Protein AF-K0IG88-F1 (afdb_monomer)

Foldseek 3Di:
DVVLVVQVVVCVVVVPQAEEAEEQDDDDPVSVVSQVPDAFRADPPPRDTFRRYYYYYPVCVVVVHDHDDDDPDDPVVVVVVVVVVVVVVVVVVVVVVVVVPPD

Organism: Nitrososphaera gargensis (strain Ga9.2) (NCBI:txid1237085)

Nearest PDB structures (foldseek):
  5ffm-assembly1_A  TM=4.591E-01  e=6.909E+00  Yellow fever virus 17D
  3g1w-assembly1_A  TM=3.496E-01  e=6.466E+00  Halalkalibacterium halodurans C-125
  5ltk-assembly1_A  TM=3.109E-01  e=6.909E+00  Thermochaetoides thermophila DSM 1495

Solvent-accessible surface area (backbone atoms only — not comparable to full-atom values): 6303 Å² total; per-residue (Å²): 116,64,67,61,55,52,49,52,52,49,31,61,73,69,66,45,73,55,43,79,47,78,35,85,60,84,80,51,73,66,55,54,50,56,41,69,72,49,73,57,32,70,42,83,91,77,71,47,75,35,64,24,50,45,80,45,36,52,65,45,46,74,74,65,54,73,81,79,68,80,80,88,60,55,74,67,55,51,53,52,53,52,53,52,54,50,52,52,52,51,50,54,55,56,57,58,62,66,70,71,77,80,121

Radius of gyration: 19.6 Å; Cα contacts (8 Å, |Δi|>4): 88; chains: 1; bounding box: 43×46×44 Å

Secondary structure (DSSP, 8-state):
-HHHHHHHHHHHHTT-S-EEEEESSPPPHHHHHHHHTSPPEEETTTTEEE-SEEEEEHHHHHTT--------S-HHHHHHHHHHHHHHHHHHHHHHHHSSS--

Mean predicted aligned error: 10.58 Å

Sequence (103 aa):
MKDIRELTAVVAKQRAAIGIFITLSEPTSEMIKEVKATDPYVMKTWNHKYPKIQILTIEQLLRGIRADIPPTSSAFEQALIAKRHQARRTSDLMICNHNTSNR

Structure (mmCIF, N/CA/C/O backbone):
data_AF-K0IG88-F1
#
_entry.id   AF-K0IG88-F1
#
loop_
_atom_site.group_PDB
_atom_site.id
_atom_site.type_symbol
_atom_site.label_atom_id
_atom_site.label_alt_id
_atom_site.label_comp_id
_atom_site.label_asym_id
_atom_site.label_entity_id
_atom_site.label_seq_id
_atom_site.pdbx_PDB_ins_code
_atom_site.Cartn_x
_atom_site.Cartn_y
_atom_site.Cartn_z
_atom_site.occupancy
_atom_site.B_iso_or_equiv
_atom_site.auth_seq_id
_atom_site.auth_comp_id
_atom_site.auth_asym_id
_atom_site.auth_atom_id
_atom_site.pdbx_PDB_model_num
ATOM 1 N N . MET A 1 1 ? -7.265 4.149 13.459 1.00 69.69 1 MET A N 1
ATOM 2 C CA . MET A 1 1 ? -5.998 4.690 12.908 1.0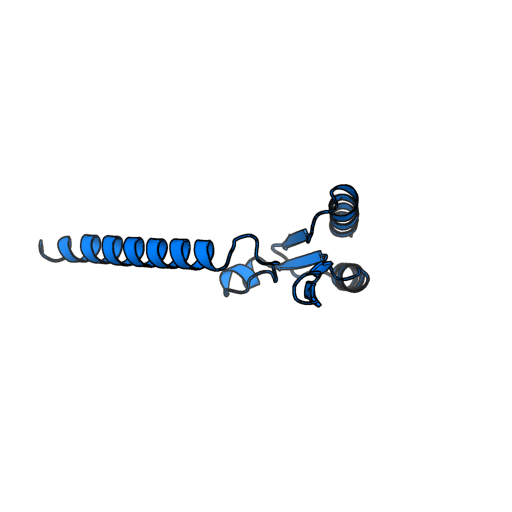0 69.69 1 MET A CA 1
ATOM 3 C C . MET A 1 1 ? -4.740 3.943 13.388 1.00 69.69 1 MET A C 1
ATOM 5 O O . MET A 1 1 ? -3.655 4.208 12.886 1.00 69.69 1 MET A O 1
ATOM 9 N N . LYS A 1 2 ? -4.867 2.975 14.311 1.00 85.25 2 LYS A N 1
ATOM 10 C CA . LYS A 1 2 ? -3.756 2.151 14.811 1.00 85.25 2 LYS A CA 1
ATOM 11 C C . LYS A 1 2 ? -3.092 1.315 13.704 1.00 85.25 2 LYS A C 1
ATOM 13 O O . LYS A 1 2 ? -1.874 1.325 13.593 1.00 85.25 2 LYS A O 1
ATOM 18 N N . ASP A 1 3 ? -3.891 0.716 12.824 1.00 91.88 3 ASP A N 1
ATOM 19 C CA . ASP A 1 3 ? -3.411 -0.284 11.857 1.00 91.88 3 ASP A CA 1
ATOM 20 C C . ASP A 1 3 ? -2.434 0.290 10.818 1.00 91.88 3 AS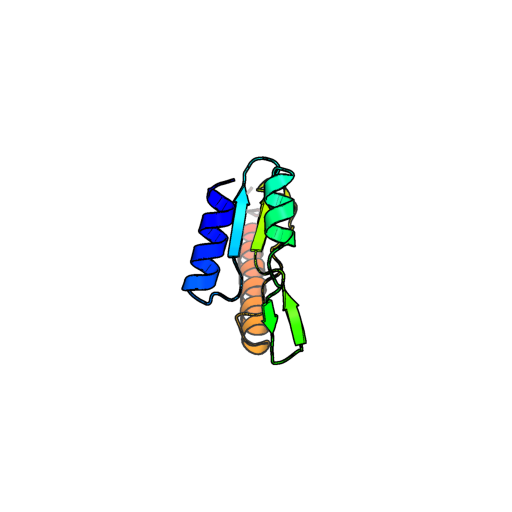P A C 1
ATOM 22 O O . ASP A 1 3 ? -1.418 -0.325 10.507 1.00 91.88 3 ASP A O 1
ATOM 26 N N . ILE A 1 4 ? -2.690 1.506 10.316 1.00 93.88 4 ILE A N 1
ATOM 27 C CA . ILE A 1 4 ? -1.792 2.166 9.352 1.00 93.88 4 ILE A CA 1
ATOM 28 C C . ILE A 1 4 ? -0.463 2.539 10.011 1.00 93.88 4 ILE A C 1
ATOM 30 O O . ILE A 1 4 ? 0.590 2.302 9.428 1.00 93.88 4 ILE A O 1
ATOM 34 N N . ARG A 1 5 ? -0.491 3.075 11.236 1.00 93.12 5 ARG A N 1
ATOM 35 C CA . ARG A 1 5 ? 0.734 3.420 11.974 1.00 93.12 5 ARG A CA 1
ATOM 36 C C . ARG A 1 5 ? 1.580 2.189 12.269 1.00 93.12 5 ARG A C 1
ATOM 38 O O . ARG A 1 5 ? 2.797 2.225 12.103 1.00 93.12 5 ARG A O 1
ATOM 45 N N . GLU A 1 6 ? 0.936 1.099 12.676 1.00 95.19 6 GLU A N 1
ATOM 46 C CA . GLU A 1 6 ? 1.611 -0.177 12.909 1.00 95.19 6 GLU A CA 1
ATOM 47 C C . GLU A 1 6 ? 2.229 -0.725 11.625 1.00 95.19 6 GLU A C 1
ATOM 49 O O . GLU A 1 6 ? 3.398 -1.114 11.629 1.00 95.19 6 GLU A O 1
ATOM 54 N N . LEU A 1 7 ? 1.499 -0.674 10.507 1.00 95.56 7 LEU A N 1
ATOM 55 C CA . LEU A 1 7 ? 2.035 -1.067 9.209 1.00 95.56 7 LEU A CA 1
ATOM 56 C C . LEU A 1 7 ? 3.256 -0.222 8.824 1.00 95.56 7 LEU A C 1
ATOM 58 O O . LEU A 1 7 ? 4.283 -0.782 8.442 1.00 95.56 7 LEU A O 1
ATOM 62 N N . THR A 1 8 ? 3.186 1.103 8.968 1.00 94.19 8 THR A N 1
ATOM 63 C CA . THR A 1 8 ? 4.313 2.003 8.682 1.00 94.19 8 THR A CA 1
ATOM 64 C C . THR A 1 8 ? 5.534 1.657 9.536 1.00 94.19 8 THR A C 1
ATOM 66 O O . THR A 1 8 ? 6.647 1.557 9.012 1.00 94.19 8 THR A O 1
ATOM 69 N N . ALA A 1 9 ? 5.337 1.392 10.831 1.00 94.31 9 ALA A N 1
ATOM 70 C CA . ALA A 1 9 ? 6.411 0.988 11.733 1.00 94.31 9 ALA A CA 1
ATOM 71 C C . ALA A 1 9 ? 7.044 -0.354 11.323 1.00 94.31 9 ALA A C 1
ATOM 73 O O . ALA A 1 9 ? 8.271 -0.485 11.320 1.00 94.31 9 ALA A O 1
ATOM 74 N N . VAL A 1 10 ? 6.235 -1.342 10.927 1.00 95.88 10 VAL A N 1
ATOM 75 C CA . VAL A 1 10 ? 6.721 -2.645 10.444 1.00 95.88 10 VAL A CA 1
ATOM 76 C C . VAL A 1 10 ? 7.506 -2.494 9.143 1.00 95.88 10 VAL A C 1
ATOM 78 O O . VAL A 1 10 ? 8.607 -3.034 9.033 1.00 95.88 10 VAL A O 1
ATOM 81 N N . VAL A 1 11 ? 6.989 -1.730 8.179 1.00 94.88 11 VAL A N 1
ATOM 82 C CA . VAL A 1 11 ? 7.650 -1.480 6.888 1.00 94.88 11 VAL A CA 1
ATOM 83 C C . VAL A 1 11 ? 9.010 -0.814 7.093 1.00 94.88 11 VAL A C 1
ATOM 85 O O . VAL A 1 11 ? 9.998 -1.237 6.487 1.00 94.88 11 VAL A O 1
ATOM 88 N N . ALA A 1 12 ? 9.085 0.182 7.979 1.00 93.25 12 ALA A N 1
ATOM 89 C CA . ALA A 1 12 ? 10.338 0.843 8.328 1.00 93.25 12 ALA A CA 1
ATOM 90 C C . ALA A 1 12 ? 11.320 -0.124 9.012 1.00 93.25 12 ALA A C 1
ATOM 92 O O . ALA A 1 12 ? 12.475 -0.232 8.595 1.00 93.25 12 ALA A O 1
ATOM 93 N N . LYS A 1 13 ? 10.852 -0.884 10.012 1.00 95.88 13 LYS A N 1
ATOM 94 C CA . LYS A 1 13 ? 11.670 -1.843 10.771 1.00 95.88 13 LYS A CA 1
ATOM 95 C C . LYS A 1 13 ? 12.247 -2.949 9.888 1.00 95.88 13 LYS A C 1
ATOM 97 O O . LYS A 1 13 ? 13.409 -3.309 10.045 1.00 95.88 13 LYS A O 1
ATOM 102 N N . GLN A 1 14 ? 11.455 -3.466 8.954 1.00 95.00 14 GLN A N 1
ATOM 103 C CA . GLN A 1 14 ? 11.871 -4.528 8.034 1.00 95.00 14 GLN A CA 1
ATOM 104 C C . GLN A 1 14 ? 12.646 -4.004 6.820 1.00 95.00 14 GLN A C 1
ATOM 106 O O . GLN A 1 14 ? 13.056 -4.792 5.971 1.00 95.00 14 GLN A O 1
ATOM 111 N N . ARG A 1 15 ? 12.837 -2.679 6.705 1.00 90.12 15 ARG A N 1
ATOM 112 C CA . ARG A 1 15 ? 13.406 -2.026 5.513 1.00 90.12 15 ARG A CA 1
ATOM 113 C C . ARG A 1 15 ? 12.700 -2.465 4.223 1.00 90.12 15 ARG A C 1
ATOM 115 O O . ARG A 1 15 ? 13.316 -2.527 3.160 1.00 90.12 15 ARG A O 1
ATOM 122 N N . ALA A 1 16 ? 11.407 -2.772 4.318 1.00 90.81 16 ALA A N 1
ATOM 123 C CA . ALA A 1 16 ? 10.619 -3.233 3.186 1.00 90.81 16 ALA A CA 1
ATOM 124 C C . ALA A 1 16 ? 10.516 -2.117 2.141 1.00 90.81 16 ALA A C 1
ATOM 126 O O . ALA A 1 16 ? 10.500 -0.935 2.493 1.00 90.81 16 ALA A O 1
ATOM 127 N N . ALA A 1 17 ? 10.452 -2.474 0.857 1.00 91.06 17 ALA A N 1
ATOM 128 C CA . ALA A 1 17 ? 10.346 -1.488 -0.217 1.00 91.06 17 ALA A CA 1
ATOM 129 C C . ALA A 1 17 ? 9.037 -0.696 -0.104 1.00 91.06 17 ALA A C 1
ATOM 131 O O . ALA A 1 17 ? 9.085 0.530 -0.051 1.00 91.06 17 ALA A O 1
ATOM 132 N N . ILE A 1 18 ? 7.908 -1.394 0.041 1.00 93.44 18 ILE A N 1
ATOM 133 C CA . ILE A 1 18 ? 6.560 -0.829 0.176 1.00 93.44 18 ILE A CA 1
ATOM 134 C C . ILE A 1 18 ? 5.704 -1.668 1.147 1.00 93.44 18 ILE A C 1
ATOM 136 O O . ILE A 1 18 ? 6.059 -2.808 1.450 1.00 93.44 18 ILE A O 1
ATOM 140 N N . GLY A 1 19 ? 4.566 -1.131 1.591 1.00 94.50 19 GLY A N 1
ATOM 141 C CA . GLY A 1 19 ? 3.513 -1.840 2.326 1.00 94.50 19 GLY A CA 1
ATOM 142 C C . GLY A 1 19 ? 2.124 -1.553 1.751 1.00 94.50 19 GLY A C 1
ATOM 143 O O . GLY A 1 19 ? 1.825 -0.421 1.375 1.00 94.50 19 GLY A O 1
ATOM 144 N N . ILE A 1 20 ? 1.273 -2.579 1.684 1.00 95.50 20 ILE A N 1
ATOM 145 C CA . ILE A 1 20 ? -0.082 -2.488 1.123 1.00 95.50 20 ILE A CA 1
ATOM 146 C C . ILE A 1 20 ? -1.087 -2.836 2.221 1.00 95.50 20 ILE A C 1
ATOM 148 O O . ILE A 1 20 ? -1.017 -3.913 2.810 1.00 95.50 20 ILE A O 1
ATOM 152 N N . PHE A 1 21 ? -2.030 -1.934 2.473 1.00 96.00 21 PHE A N 1
ATOM 153 C CA . PHE A 1 21 ? -3.151 -2.137 3.381 1.00 96.00 21 PHE A CA 1
ATOM 154 C C . PHE A 1 21 ? -4.426 -2.383 2.572 1.00 96.00 21 PHE A C 1
ATOM 156 O O . PHE A 1 21 ? -4.848 -1.514 1.809 1.00 96.00 21 PHE A O 1
ATOM 163 N N . ILE A 1 22 ? -5.035 -3.562 2.722 1.00 95.31 22 ILE A N 1
ATOM 164 C CA . ILE A 1 22 ? -6.264 -3.929 2.009 1.00 95.31 22 ILE A CA 1
ATOM 165 C C . ILE A 1 22 ? -7.447 -3.843 2.970 1.00 95.31 22 ILE A C 1
ATOM 167 O O . ILE A 1 22 ? -7.408 -4.423 4.051 1.00 95.31 22 ILE A O 1
ATOM 171 N N . THR A 1 23 ? -8.504 -3.142 2.565 1.00 94.94 23 THR A N 1
ATOM 172 C CA . THR A 1 23 ? -9.710 -2.927 3.379 1.00 94.94 23 THR A CA 1
ATOM 173 C C . THR A 1 23 ? -10.991 -3.223 2.596 1.00 94.94 23 THR A C 1
ATOM 175 O O . THR A 1 23 ? -11.034 -3.093 1.373 1.00 94.94 23 THR A O 1
ATOM 178 N N . LEU A 1 24 ? -12.051 -3.640 3.291 1.00 95.38 24 LEU A N 1
ATOM 179 C CA . LEU A 1 24 ? -13.390 -3.762 2.701 1.00 95.38 24 LEU A CA 1
ATOM 180 C C . LEU A 1 24 ? -14.072 -2.393 2.598 1.00 95.38 24 LEU A C 1
ATOM 182 O O . LEU A 1 24 ? -14.726 -2.109 1.601 1.00 95.38 24 LEU A O 1
ATOM 186 N N . SER A 1 25 ? -13.905 -1.563 3.626 1.00 92.81 25 SER A N 1
ATOM 187 C CA . SER A 1 25 ? -14.541 -0.251 3.741 1.00 92.81 25 SER A CA 1
ATOM 188 C C . SER A 1 25 ? -13.660 0.855 3.175 1.00 92.81 25 SER A C 1
ATOM 190 O O . SER A 1 25 ? -12.436 0.709 3.095 1.00 92.81 25 SER A O 1
ATOM 192 N N . GLU A 1 26 ? -14.280 1.988 2.848 1.00 93.56 26 GLU A N 1
ATOM 193 C CA . GLU A 1 26 ? -13.558 3.183 2.423 1.00 93.56 26 GLU A CA 1
ATOM 194 C C . GLU A 1 26 ? -12.563 3.659 3.498 1.00 93.56 26 GLU A C 1
ATOM 196 O O . GLU A 1 26 ? -12.879 3.654 4.694 1.00 93.56 26 GLU A O 1
ATOM 201 N N . PRO A 1 27 ? -11.345 4.068 3.100 1.00 94.31 27 PRO A N 1
ATOM 202 C CA . PRO A 1 27 ? -10.357 4.579 4.036 1.00 94.31 27 PRO A CA 1
ATOM 203 C C . PRO A 1 27 ? -10.792 5.928 4.607 1.00 94.31 27 PRO A C 1
ATOM 205 O O . PRO A 1 27 ? -11.262 6.807 3.888 1.00 94.31 27 PRO A O 1
ATOM 208 N N . THR A 1 28 ? -10.564 6.132 5.902 1.00 95.38 28 THR A N 1
ATOM 209 C CA . THR A 1 28 ? -10.882 7.415 6.536 1.00 95.38 28 THR A CA 1
ATOM 210 C C . THR A 1 28 ? -9.903 8.510 6.105 1.00 95.38 28 THR A C 1
ATOM 212 O O . THR A 1 28 ? -8.750 8.250 5.747 1.00 95.38 28 THR A O 1
ATOM 215 N N . SER A 1 29 ? -10.326 9.770 6.212 1.00 93.88 29 SER A N 1
ATOM 216 C CA . SER A 1 29 ? -9.487 10.932 5.886 1.00 93.88 29 SER A CA 1
ATOM 217 C C . SER A 1 29 ? -8.165 10.960 6.660 1.00 93.88 29 SER A C 1
ATOM 219 O O . SER A 1 29 ? -7.146 11.399 6.129 1.00 93.88 29 SER A O 1
ATOM 221 N N . GLU A 1 30 ? -8.154 10.480 7.905 1.00 93.88 30 GLU A N 1
ATOM 222 C CA . GLU A 1 30 ? -6.933 10.381 8.711 1.00 93.88 30 GLU A CA 1
ATOM 223 C C . GLU A 1 30 ? -5.963 9.330 8.171 1.00 93.88 30 GLU A C 1
ATOM 225 O O . GLU A 1 30 ? -4.764 9.589 8.098 1.00 93.88 30 GLU A O 1
ATOM 230 N N . MET A 1 31 ? -6.469 8.170 7.738 1.00 94.12 31 MET A N 1
ATOM 231 C CA . MET A 1 31 ? -5.638 7.132 7.120 1.00 94.12 31 MET A CA 1
ATOM 232 C C . MET A 1 31 ? -4.971 7.655 5.847 1.00 94.12 31 MET A C 1
ATOM 234 O O . MET A 1 31 ? -3.780 7.441 5.635 1.00 94.12 31 MET A O 1
ATOM 238 N N . ILE A 1 32 ? -5.720 8.394 5.026 1.00 94.06 32 ILE A N 1
ATOM 239 C CA . ILE A 1 32 ? -5.198 9.001 3.796 1.00 94.06 32 ILE A CA 1
ATOM 240 C C . ILE A 1 32 ? -4.111 10.036 4.116 1.00 94.06 32 ILE A C 1
ATOM 242 O O . ILE A 1 32 ? -3.086 10.074 3.435 1.00 94.06 32 ILE A O 1
ATOM 246 N N . LYS A 1 33 ? -4.314 10.875 5.142 1.00 94.06 33 LYS A N 1
ATOM 247 C CA . LYS A 1 33 ? -3.312 11.862 5.581 1.00 94.06 33 LYS A CA 1
ATOM 248 C C . LYS A 1 33 ? -2.013 11.190 6.018 1.00 94.06 33 LYS A C 1
ATOM 250 O O . LYS A 1 33 ? -0.949 11.629 5.596 1.00 94.06 33 LYS A O 1
ATOM 255 N N . GLU A 1 34 ? -2.104 10.115 6.794 1.00 92.12 34 GLU A N 1
ATOM 256 C CA . GLU A 1 34 ? -0.931 9.379 7.277 1.00 92.12 34 GLU A CA 1
ATOM 257 C C . GLU A 1 34 ? -0.117 8.776 6.131 1.00 92.12 34 GLU A C 1
ATOM 259 O O . GLU A 1 34 ? 1.104 8.913 6.072 1.00 92.12 34 GLU A O 1
ATOM 264 N N . VAL A 1 35 ? -0.802 8.154 5.169 1.00 93.38 35 VAL A N 1
ATOM 265 C CA . VAL A 1 35 ? -0.146 7.587 3.988 1.00 93.38 35 VAL A CA 1
ATOM 266 C C . VAL A 1 35 ? 0.568 8.670 3.182 1.00 93.38 35 VAL A C 1
ATOM 268 O O . VAL A 1 35 ? 1.714 8.478 2.781 1.00 93.38 35 VAL A O 1
ATOM 271 N N . LYS A 1 36 ? -0.068 9.833 2.992 1.00 92.81 36 LYS A N 1
ATOM 272 C CA . LYS A 1 36 ? 0.534 10.974 2.282 1.00 92.81 36 LYS A CA 1
ATOM 273 C C . LYS A 1 36 ? 1.734 11.581 3.008 1.00 92.81 36 LYS A C 1
ATOM 275 O O . LYS A 1 36 ? 2.575 12.180 2.349 1.00 92.81 36 LYS A O 1
ATOM 280 N N . ALA A 1 37 ? 1.806 11.450 4.331 1.00 91.75 37 ALA A N 1
ATOM 281 C CA . ALA A 1 37 ? 2.928 11.939 5.128 1.00 91.75 37 ALA A CA 1
ATOM 282 C C . ALA A 1 37 ? 4.172 11.038 5.037 1.00 91.75 37 ALA A C 1
ATOM 284 O O . ALA A 1 37 ? 5.237 11.422 5.513 1.00 91.75 37 ALA A O 1
ATOM 285 N N . THR A 1 38 ? 4.057 9.842 4.450 1.00 92.44 38 THR A N 1
ATOM 286 C CA . THR A 1 38 ? 5.177 8.903 4.350 1.00 92.44 38 THR A CA 1
ATOM 287 C C . THR A 1 38 ? 6.031 9.185 3.114 1.00 92.44 38 THR A C 1
ATOM 289 O O . THR A 1 38 ? 5.511 9.273 2.000 1.00 92.44 38 THR A O 1
ATOM 292 N N . ASP A 1 39 ? 7.353 9.240 3.291 1.00 92.31 39 ASP A N 1
ATOM 293 C CA . ASP A 1 39 ? 8.291 9.414 2.181 1.00 92.31 39 ASP A CA 1
ATOM 294 C C . ASP A 1 39 ? 8.231 8.245 1.188 1.00 92.31 39 ASP A C 1
ATOM 296 O O . ASP A 1 39 ? 8.267 7.082 1.606 1.00 92.31 39 ASP A O 1
ATOM 300 N N . PRO A 1 40 ? 8.192 8.514 -0.130 1.00 92.31 40 PRO A N 1
ATOM 301 C CA . PRO A 1 40 ? 8.127 7.472 -1.142 1.00 92.31 40 PRO A CA 1
ATOM 302 C C . PRO A 1 40 ? 9.419 6.649 -1.200 1.00 92.31 40 PRO A C 1
ATOM 304 O O . PRO A 1 40 ? 10.525 7.135 -0.95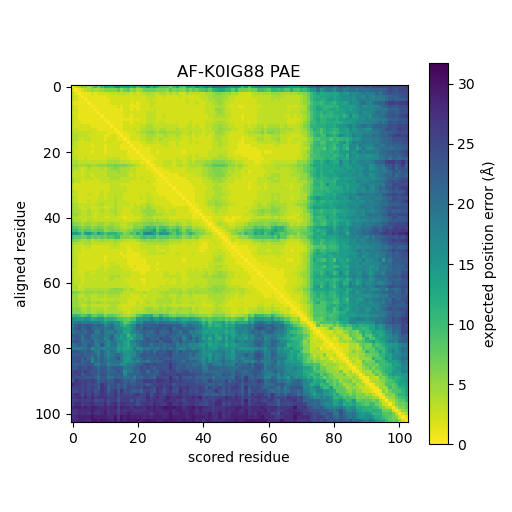9 1.00 92.31 40 PRO A O 1
ATOM 307 N N . TYR A 1 41 ? 9.291 5.387 -1.601 1.00 92.12 41 TYR A N 1
ATOM 308 C CA . TYR A 1 41 ? 10.434 4.539 -1.904 1.00 92.12 41 TYR A CA 1
ATOM 309 C C . TYR A 1 41 ? 11.056 4.941 -3.243 1.00 92.12 41 TYR A C 1
ATOM 311 O O . TYR A 1 41 ? 10.378 4.963 -4.267 1.00 92.12 41 TYR A O 1
ATOM 319 N N . VAL A 1 42 ? 12.358 5.224 -3.245 1.00 90.38 42 VAL A N 1
ATOM 320 C CA . VAL A 1 42 ? 13.102 5.574 -4.460 1.00 90.38 42 VAL A CA 1
ATOM 321 C C . VAL A 1 42 ? 13.882 4.362 -4.950 1.00 90.38 42 VAL A C 1
ATOM 323 O O . VAL A 1 42 ? 14.783 3.866 -4.267 1.00 90.38 42 VAL A O 1
ATOM 326 N N . MET A 1 43 ? 13.574 3.905 -6.161 1.00 85.56 43 MET A N 1
ATOM 327 C CA . MET A 1 43 ? 14.350 2.857 -6.812 1.00 85.56 43 MET A CA 1
ATOM 328 C C . MET A 1 43 ? 15.614 3.460 -7.430 1.00 85.56 43 MET A C 1
ATOM 330 O O . MET A 1 43 ? 15.539 4.216 -8.396 1.00 85.56 43 MET A O 1
ATOM 334 N N . LYS A 1 44 ? 16.785 3.096 -6.894 1.00 83.56 44 LYS A N 1
ATOM 335 C CA . LYS A 1 44 ? 18.084 3.671 -7.295 1.00 83.56 44 LYS A CA 1
ATOM 336 C C . LYS A 1 44 ? 18.389 3.519 -8.783 1.00 83.56 44 LYS A C 1
ATOM 338 O O . LYS A 1 44 ? 18.992 4.405 -9.370 1.00 83.56 44 LYS A O 1
ATOM 343 N N . THR A 1 45 ? 17.973 2.408 -9.384 1.00 81.00 45 THR A N 1
ATOM 344 C CA . THR A 1 45 ? 18.332 2.079 -10.764 1.00 81.00 45 THR A CA 1
ATOM 345 C C . THR A 1 45 ? 17.699 3.047 -11.760 1.00 81.00 45 THR A C 1
ATOM 347 O O . THR A 1 45 ? 18.359 3.452 -12.708 1.00 81.00 45 THR A O 1
ATOM 350 N N . TRP A 1 46 ? 16.412 3.375 -11.593 1.00 77.81 46 TRP A N 1
ATOM 351 C CA . TRP A 1 46 ? 15.624 4.130 -12.587 1.00 77.81 46 TRP A CA 1
ATOM 352 C C . TRP A 1 46 ? 15.092 5.462 -12.032 1.00 77.81 46 TRP A C 1
ATOM 354 O O . TRP A 1 46 ? 14.298 6.132 -12.683 1.00 77.81 46 TRP A O 1
ATOM 364 N N . ASN A 1 47 ? 15.491 5.827 -10.808 1.00 84.56 47 ASN A N 1
ATOM 365 C CA . ASN A 1 47 ? 15.044 7.012 -10.071 1.00 84.56 47 ASN A CA 1
ATOM 366 C C . ASN A 1 47 ? 13.509 7.179 -10.001 1.00 84.56 47 ASN A C 1
ATOM 368 O O . ASN A 1 47 ? 12.992 8.287 -9.859 1.00 84.56 47 ASN A O 1
ATOM 372 N N . HIS A 1 48 ? 12.775 6.068 -10.096 1.00 87.88 48 HIS A N 1
ATOM 373 C CA . HIS A 1 48 ? 11.320 6.042 -10.001 1.00 87.88 48 HIS A CA 1
ATOM 374 C C . HIS A 1 48 ? 10.907 6.034 -8.524 1.00 87.88 48 HIS A C 1
ATOM 376 O O . HIS A 1 48 ? 11.501 5.315 -7.710 1.00 87.88 48 HIS A O 1
ATOM 382 N N . LYS A 1 49 ? 9.899 6.841 -8.182 1.00 91.88 49 LYS A N 1
ATOM 383 C CA . LYS A 1 49 ? 9.333 6.941 -6.833 1.00 91.88 49 LYS A CA 1
ATOM 384 C C . LYS A 1 49 ? 8.046 6.132 -6.722 1.00 91.88 49 LYS A C 1
ATOM 386 O O . LYS A 1 49 ? 7.095 6.416 -7.435 1.00 91.88 49 LYS A O 1
ATOM 391 N N . TYR A 1 50 ? 8.014 5.200 -5.783 1.00 92.19 50 TYR A N 1
ATOM 392 C CA . TYR A 1 50 ? 6.847 4.384 -5.470 1.00 92.19 50 TYR A CA 1
ATOM 393 C C . TYR A 1 50 ? 6.246 4.825 -4.132 1.00 92.19 50 TYR A C 1
ATOM 395 O O . TYR A 1 50 ? 7.006 5.080 -3.187 1.00 92.19 50 TYR A O 1
ATOM 403 N N . PRO A 1 51 ? 4.912 4.900 -3.986 1.00 94.19 51 PRO A N 1
ATOM 404 C CA . PRO A 1 51 ? 4.300 5.195 -2.698 1.00 94.19 51 PRO A CA 1
ATOM 405 C C . PRO A 1 51 ? 4.670 4.119 -1.674 1.00 94.19 51 PRO A C 1
ATOM 407 O O . PRO A 1 51 ? 4.470 2.922 -1.899 1.00 94.19 51 PRO A O 1
ATOM 410 N N . LYS A 1 52 ? 5.228 4.549 -0.541 1.00 94.31 52 LYS A N 1
ATOM 411 C CA . LYS A 1 52 ? 5.768 3.646 0.481 1.00 94.31 52 LYS A CA 1
ATOM 412 C C . LYS A 1 52 ? 4.688 2.826 1.162 1.00 94.31 52 LYS A C 1
ATOM 414 O O . LYS A 1 52 ? 4.883 1.638 1.395 1.00 94.31 52 LYS A O 1
ATOM 419 N N . ILE A 1 53 ? 3.568 3.466 1.468 1.00 96.00 53 ILE A N 1
ATOM 420 C CA . ILE A 1 53 ? 2.369 2.834 1.999 1.00 96.00 53 ILE A CA 1
ATOM 421 C C . ILE A 1 53 ? 1.248 3.100 1.002 1.00 96.00 53 ILE A C 1
ATOM 423 O O . ILE A 1 53 ? 1.140 4.200 0.463 1.00 96.00 53 ILE A O 1
ATOM 427 N N . GLN A 1 54 ? 0.433 2.091 0.725 1.00 95.19 54 GLN A N 1
ATOM 428 C CA . GLN A 1 54 ? -0.709 2.190 -0.180 1.00 95.19 54 GLN A CA 1
ATOM 429 C C . GLN A 1 54 ? -1.928 1.565 0.480 1.00 95.19 54 GLN A C 1
ATOM 431 O O . GLN A 1 54 ? -1.815 0.517 1.113 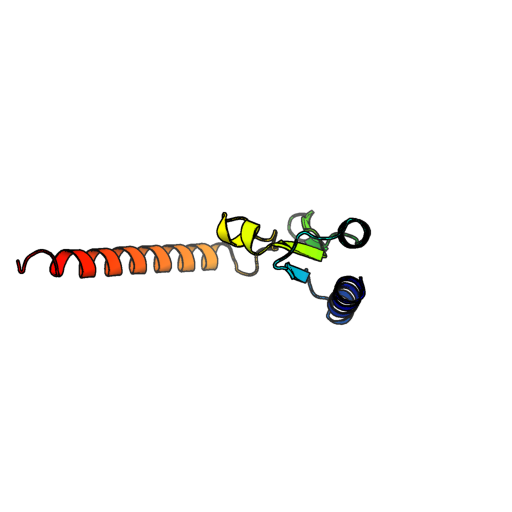1.00 95.19 54 GLN A O 1
ATOM 436 N N . ILE A 1 55 ? -3.090 2.195 0.321 1.00 95.75 55 ILE A N 1
ATOM 437 C CA . ILE A 1 55 ? -4.365 1.635 0.767 1.00 95.75 55 ILE A CA 1
ATOM 438 C C . ILE A 1 55 ? -5.167 1.253 -0.468 1.00 95.75 55 ILE A C 1
ATOM 440 O O . ILE A 1 55 ? -5.348 2.079 -1.360 1.00 95.75 55 ILE A O 1
ATOM 444 N N . LEU A 1 56 ? -5.648 0.014 -0.501 1.00 95.94 56 LEU A N 1
ATOM 445 C CA . LEU A 1 56 ? -6.524 -0.493 -1.548 1.00 95.94 56 LEU A CA 1
ATOM 446 C C . LEU A 1 56 ? -7.802 -1.045 -0.937 1.00 95.94 56 LEU A C 1
ATOM 448 O O . LEU A 1 56 ? -7.769 -1.739 0.080 1.00 95.94 56 LEU A O 1
ATOM 452 N N . THR A 1 57 ? -8.931 -0.771 -1.578 1.00 96.44 57 THR A N 1
ATOM 453 C CA . THR A 1 57 ? -10.187 -1.426 -1.222 1.00 96.44 57 THR A CA 1
ATOM 454 C C . THR A 1 57 ? -10.370 -2.708 -2.026 1.00 96.44 57 THR A C 1
ATOM 456 O O . THR A 1 57 ? -9.886 -2.837 -3.155 1.00 96.44 57 THR A O 1
ATOM 459 N N . ILE A 1 58 ? -11.099 -3.675 -1.472 1.00 96.12 58 ILE A N 1
ATOM 460 C CA . ILE A 1 58 ? -11.461 -4.890 -2.216 1.00 96.12 58 ILE A CA 1
ATOM 461 C C . ILE A 1 58 ? -12.255 -4.543 -3.477 1.00 96.12 58 ILE A C 1
ATOM 463 O O . ILE A 1 58 ? -12.011 -5.132 -4.525 1.00 96.12 58 ILE A O 1
ATOM 467 N N . GLU A 1 59 ? -13.129 -3.539 -3.422 1.00 94.81 59 GLU A N 1
ATOM 468 C CA . GLU A 1 59 ? -13.833 -3.050 -4.607 1.00 94.81 59 GLU A CA 1
ATOM 469 C C . GLU A 1 59 ? -12.860 -2.603 -5.711 1.00 94.81 59 GLU A C 1
ATOM 471 O O . GLU A 1 59 ? -13.008 -2.998 -6.869 1.00 94.81 59 GLU A O 1
ATOM 476 N N . GLN A 1 60 ? -11.828 -1.8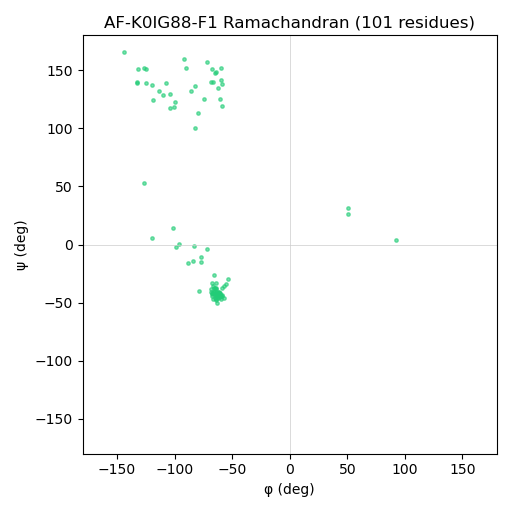30 -5.364 1.00 93.94 60 GLN A N 1
ATOM 477 C CA . GLN A 1 60 ? -10.801 -1.402 -6.316 1.00 93.94 60 GLN A CA 1
ATOM 478 C C . GLN A 1 60 ? -10.060 -2.603 -6.918 1.00 93.94 60 GLN A C 1
ATOM 480 O O . GLN A 1 60 ? -9.864 -2.667 -8.134 1.00 93.94 60 GLN A O 1
ATOM 485 N N . LEU A 1 61 ? -9.696 -3.586 -6.091 1.00 94.75 61 LEU A N 1
ATOM 486 C CA . LEU A 1 61 ? -9.026 -4.805 -6.549 1.00 94.75 61 LEU A CA 1
ATOM 487 C C . LEU A 1 61 ? -9.894 -5.609 -7.527 1.00 94.75 61 LEU A C 1
ATOM 489 O O . LEU A 1 61 ? -9.382 -6.080 -8.552 1.00 94.75 61 LEU A O 1
ATOM 493 N N . LEU A 1 62 ? -11.195 -5.724 -7.245 1.00 95.12 62 LEU A N 1
ATOM 494 C CA . LEU A 1 62 ? -12.173 -6.396 -8.104 1.00 95.12 62 LEU A CA 1
ATOM 495 C C . LEU A 1 62 ? -12.403 -5.641 -9.420 1.00 95.12 62 LEU A C 1
ATOM 497 O O . LEU A 1 62 ? -12.561 -6.272 -10.461 1.00 95.12 62 LEU A O 1
ATOM 501 N N . ARG A 1 63 ? -12.320 -4.305 -9.408 1.00 94.81 63 ARG A N 1
ATOM 502 C CA . ARG A 1 63 ? -12.337 -3.457 -10.616 1.00 94.81 63 ARG A CA 1
ATOM 503 C C . ARG A 1 63 ? -11.048 -3.538 -11.446 1.00 94.81 63 ARG A C 1
ATOM 505 O O . ARG A 1 63 ? -10.968 -2.927 -12.506 1.00 94.81 63 ARG A O 1
ATOM 512 N N . GLY A 1 64 ? -10.038 -4.278 -10.987 1.00 91.88 64 GLY A N 1
ATOM 513 C CA . GLY A 1 64 ? -8.774 -4.457 -11.705 1.00 91.88 64 GLY A CA 1
ATOM 514 C C . GLY A 1 64 ? -7.679 -3.459 -11.328 1.00 91.88 64 GLY A C 1
ATOM 515 O O . GLY A 1 64 ? -6.590 -3.533 -11.892 1.00 91.88 64 GLY A O 1
ATOM 516 N N . ILE A 1 65 ? -7.912 -2.577 -10.351 1.00 93.31 65 ILE A N 1
ATOM 517 C CA . ILE A 1 65 ? -6.869 -1.691 -9.822 1.00 93.31 65 ILE A CA 1
ATOM 518 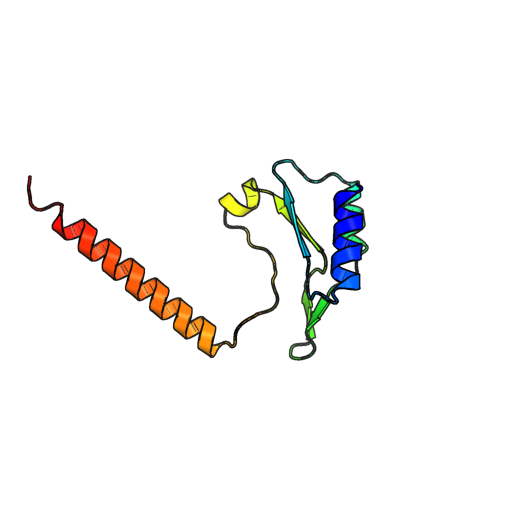C C . ILE A 1 65 ? -5.820 -2.553 -9.109 1.00 93.31 65 ILE A C 1
ATOM 520 O O . ILE A 1 65 ? -6.134 -3.555 -8.455 1.00 93.31 65 ILE A O 1
ATOM 524 N N . ARG A 1 66 ? -4.549 -2.202 -9.285 1.00 92.44 66 ARG A N 1
ATOM 525 C CA . ARG A 1 66 ? -3.402 -2.896 -8.694 1.00 92.44 66 ARG A CA 1
ATOM 526 C C . ARG A 1 66 ? -2.544 -1.893 -7.939 1.00 92.44 66 ARG A C 1
ATOM 528 O O . ARG A 1 66 ? -2.537 -0.713 -8.276 1.00 92.44 66 ARG A O 1
ATOM 535 N N . ALA A 1 67 ? -1.848 -2.381 -6.916 1.00 91.50 67 ALA A N 1
ATOM 536 C CA . ALA A 1 67 ? -0.851 -1.586 -6.216 1.00 91.50 67 ALA A CA 1
ATOM 537 C C . ALA A 1 67 ? 0.294 -1.231 -7.167 1.00 91.50 67 ALA A C 1
ATOM 539 O O . ALA A 1 67 ? 0.647 -2.021 -8.047 1.00 91.50 67 ALA A O 1
ATOM 540 N N . ASP A 1 68 ? 0.890 -0.068 -6.944 1.00 91.19 68 ASP A N 1
ATOM 541 C CA . ASP A 1 68 ? 2.098 0.352 -7.635 1.00 91.19 68 ASP A CA 1
ATOM 542 C C . ASP A 1 68 ? 3.312 -0.279 -6.942 1.00 91.19 68 ASP A C 1
ATOM 544 O O . ASP A 1 68 ? 3.716 0.135 -5.852 1.00 91.19 68 ASP A O 1
ATOM 548 N N . ILE A 1 69 ? 3.826 -1.364 -7.521 1.00 89.12 69 ILE A N 1
ATOM 549 C CA . ILE A 1 69 ? 4.859 -2.205 -6.911 1.00 89.12 69 ILE A CA 1
ATOM 550 C C . ILE A 1 69 ? 6.147 -2.079 -7.730 1.00 89.12 69 ILE A C 1
ATOM 552 O O . ILE A 1 69 ? 6.098 -2.235 -8.954 1.00 89.12 69 ILE A O 1
ATOM 556 N N . PRO A 1 70 ? 7.313 -1.863 -7.088 1.00 86.31 70 PRO A N 1
ATOM 557 C CA . PRO A 1 70 ? 8.580 -1.931 -7.797 1.00 86.31 70 PRO A CA 1
ATOM 558 C C . PRO A 1 70 ? 8.761 -3.330 -8.413 1.00 86.31 70 PRO A C 1
ATOM 560 O O . PRO A 1 70 ? 8.410 -4.329 -7.781 1.00 86.31 70 PRO A O 1
ATOM 563 N N . PRO A 1 71 ? 9.314 -3.439 -9.630 1.00 81.00 71 PRO A N 1
ATOM 564 C CA . PRO A 1 71 ? 9.460 -4.724 -10.304 1.00 81.00 71 PRO A CA 1
ATOM 565 C C . PRO A 1 71 ? 10.303 -5.687 -9.456 1.00 81.00 71 PRO A C 1
ATOM 567 O O . PRO A 1 71 ? 11.462 -5.415 -9.150 1.00 81.00 71 PRO A O 1
ATOM 570 N N . THR A 1 72 ? 9.710 -6.818 -9.067 1.00 71.38 72 THR A N 1
ATOM 571 C CA . THR A 1 72 ? 10.351 -7.847 -8.226 1.00 71.38 72 THR A CA 1
ATOM 572 C C . THR A 1 72 ? 11.126 -8.888 -9.027 1.00 71.38 72 THR A C 1
ATOM 574 O O . THR A 1 72 ? 11.929 -9.622 -8.463 1.00 71.38 72 THR A O 1
ATOM 577 N N . SER A 1 73 ? 10.885 -8.955 -10.336 1.00 62.44 73 SER A N 1
ATOM 578 C CA . SER A 1 73 ? 11.524 -9.887 -11.263 1.00 62.44 73 SER A CA 1
ATOM 579 C C . SER A 1 73 ? 12.165 -9.127 -12.412 1.00 62.44 73 SER A C 1
ATOM 581 O O . SER A 1 73 ? 11.713 -8.040 -12.794 1.00 62.44 73 SER A O 1
ATOM 583 N N . SER A 1 74 ? 13.224 -9.705 -12.970 1.00 62.00 74 SER A N 1
ATOM 584 C CA . SER A 1 74 ? 13.867 -9.155 -14.161 1.00 62.00 74 SER A CA 1
ATOM 585 C C . SER A 1 74 ? 12.871 -9.094 -15.329 1.00 62.00 74 SER A C 1
ATOM 587 O O . SER A 1 74 ? 11.957 -9.915 -15.428 1.00 62.00 74 SER A O 1
ATOM 589 N N . ALA A 1 75 ? 13.051 -8.151 -16.261 1.00 60.22 75 ALA A N 1
ATOM 590 C CA . ALA A 1 75 ? 12.200 -8.058 -17.457 1.00 60.22 75 ALA A CA 1
ATOM 591 C C . ALA A 1 75 ? 12.134 -9.389 -18.242 1.00 60.22 75 ALA A C 1
ATOM 593 O O . ALA A 1 75 ? 11.114 -9.723 -18.845 1.00 60.22 75 ALA A O 1
ATOM 594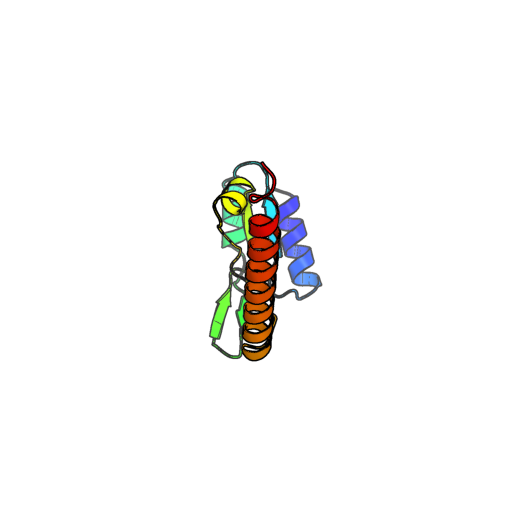 N N . PHE A 1 76 ? 13.209 -10.182 -18.177 1.00 63.78 76 PHE A N 1
ATOM 595 C CA . PHE A 1 76 ? 13.295 -11.512 -18.770 1.00 63.78 76 PHE A CA 1
ATOM 596 C C . PHE A 1 76 ? 12.358 -12.530 -18.099 1.00 63.78 76 PHE A C 1
ATOM 598 O O . PHE A 1 76 ? 11.606 -13.232 -18.777 1.00 63.78 76 PHE A O 1
ATOM 605 N N . GLU A 1 77 ? 12.344 -12.582 -16.767 1.00 66.69 77 GLU A N 1
ATOM 606 C CA . GLU A 1 77 ? 11.443 -13.459 -16.011 1.00 66.69 77 GLU A CA 1
ATOM 607 C C . GLU A 1 77 ? 9.974 -13.077 -16.204 1.00 66.69 77 GLU A C 1
ATOM 609 O O . GLU A 1 77 ? 9.125 -13.959 -16.352 1.00 66.69 77 GLU A O 1
ATOM 614 N N . GLN A 1 78 ? 9.671 -11.778 -16.286 1.00 61.19 78 GLN A N 1
ATOM 615 C CA . GLN A 1 78 ? 8.316 -11.296 -16.569 1.00 61.19 78 GLN A CA 1
ATOM 616 C C . GLN A 1 78 ? 7.817 -11.781 -17.938 1.00 61.19 78 GLN A C 1
ATOM 618 O O . GLN A 1 78 ? 6.684 -12.254 -18.052 1.00 61.19 78 GLN A O 1
ATOM 623 N N . ALA A 1 79 ? 8.673 -11.753 -18.965 1.00 65.50 79 ALA A N 1
ATOM 624 C CA . ALA A 1 79 ? 8.341 -12.275 -20.291 1.00 65.50 79 ALA A CA 1
ATOM 625 C C . ALA A 1 79 ? 8.095 -13.798 -20.281 1.00 65.50 79 ALA A C 1
ATOM 627 O O . ALA A 1 79 ? 7.184 -14.294 -20.950 1.00 65.50 79 ALA A O 1
ATOM 628 N N . LEU A 1 80 ? 8.866 -14.547 -19.486 1.00 74.25 80 LEU A N 1
ATOM 629 C CA . LEU A 1 80 ? 8.685 -15.990 -19.283 1.00 74.25 80 LEU A CA 1
ATOM 630 C C . LEU A 1 80 ? 7.356 -16.322 -18.591 1.00 74.25 80 LEU A C 1
ATOM 632 O O . LEU A 1 80 ? 6.644 -17.235 -19.020 1.00 74.25 80 LEU A O 1
ATOM 636 N N . ILE A 1 81 ? 6.997 -15.567 -17.551 1.00 72.81 81 ILE A N 1
ATOM 637 C CA . ILE A 1 81 ? 5.719 -15.712 -16.842 1.00 72.81 81 ILE A CA 1
ATOM 638 C C . ILE A 1 81 ? 4.546 -15.384 -17.778 1.00 72.81 81 ILE A C 1
ATOM 640 O O . ILE A 1 81 ? 3.587 -16.157 -17.841 1.00 72.81 81 ILE A O 1
ATOM 644 N N . ALA A 1 82 ? 4.636 -14.304 -18.561 1.00 73.25 82 ALA A N 1
ATOM 645 C CA . ALA A 1 82 ? 3.601 -13.923 -19.523 1.00 73.25 82 ALA A CA 1
ATOM 646 C C . ALA A 1 82 ? 3.368 -15.008 -20.592 1.00 73.25 82 ALA A C 1
ATOM 648 O O . ALA A 1 82 ? 2.221 -15.389 -20.844 1.00 73.25 82 ALA A O 1
ATOM 649 N N . LYS A 1 83 ? 4.446 -15.579 -21.155 1.00 72.06 83 LYS A N 1
ATOM 650 C CA . LYS A 1 83 ? 4.355 -16.707 -22.100 1.00 72.06 83 LYS A CA 1
ATOM 651 C C . LYS A 1 83 ? 3.700 -17.942 -21.475 1.00 72.06 83 LYS A C 1
ATOM 653 O O . LYS A 1 83 ? 2.853 -18.569 -22.109 1.00 72.06 83 LYS A O 1
ATOM 658 N N . ARG A 1 84 ? 4.037 -18.281 -20.223 1.00 69.81 84 ARG A N 1
ATOM 659 C CA . ARG A 1 84 ? 3.409 -19.406 -19.498 1.00 69.81 84 ARG A CA 1
ATOM 660 C C . ARG A 1 84 ? 1.916 -19.185 -19.249 1.00 69.81 84 ARG A C 1
ATOM 662 O O . ARG A 1 84 ? 1.137 -20.121 -19.413 1.00 69.81 84 ARG A O 1
ATOM 669 N N . HIS A 1 85 ? 1.508 -17.971 -18.881 1.00 67.56 85 HIS A N 1
ATOM 670 C CA . HIS A 1 85 ? 0.093 -17.641 -18.684 1.00 67.56 85 HIS A CA 1
ATOM 671 C C . HIS A 1 85 ? -0.716 -17.701 -19.985 1.00 67.56 85 HIS A C 1
ATOM 673 O O . HIS A 1 85 ? -1.857 -18.164 -19.960 1.00 67.56 85 HIS A O 1
ATOM 679 N N . GLN A 1 86 ? -0.135 -17.287 -21.117 1.00 65.75 86 GLN A N 1
ATOM 680 C CA . GLN A 1 86 ? -0.754 -17.469 -22.434 1.00 65.75 86 GLN A CA 1
ATOM 681 C C . GLN A 1 86 ? -0.903 -18.948 -22.789 1.00 65.75 86 GLN A C 1
ATOM 683 O O . GLN A 1 86 ? -1.995 -19.362 -23.162 1.00 65.75 86 GLN A O 1
ATOM 688 N N . ALA A 1 87 ? 0.145 -19.754 -22.598 1.00 63.62 87 ALA A N 1
ATOM 689 C CA . ALA A 1 87 ? 0.087 -21.187 -22.878 1.00 63.62 87 ALA A CA 1
ATOM 690 C C . ALA A 1 87 ? -1.015 -21.890 -22.065 1.00 63.62 87 ALA A C 1
ATOM 692 O O . ALA A 1 87 ? -1.801 -22.638 -22.634 1.00 63.62 87 ALA A O 1
ATOM 693 N N . ARG A 1 88 ? -1.140 -21.584 -20.763 1.00 64.31 88 ARG A N 1
ATOM 694 C CA . ARG A 1 88 ? -2.212 -22.127 -19.907 1.00 64.31 88 ARG A CA 1
ATOM 6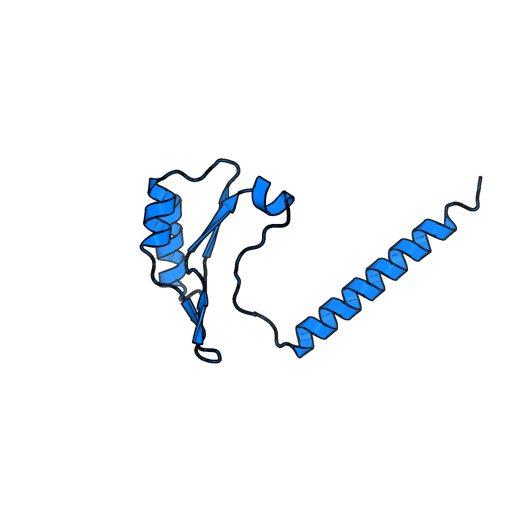95 C C . ARG A 1 88 ? -3.612 -21.729 -20.373 1.00 64.31 88 ARG A C 1
ATOM 697 O O . ARG A 1 88 ? -4.487 -22.584 -20.422 1.00 64.31 88 ARG A O 1
ATOM 704 N N . ARG A 1 89 ? -3.818 -20.462 -20.752 1.00 63.06 89 ARG A N 1
ATOM 705 C CA . ARG A 1 89 ? -5.115 -19.991 -21.269 1.00 63.06 89 ARG A CA 1
ATOM 706 C C . ARG A 1 89 ? -5.514 -20.694 -22.562 1.00 63.06 89 ARG A C 1
ATOM 708 O O . ARG A 1 89 ? -6.680 -21.036 -22.718 1.00 63.06 89 ARG A O 1
ATOM 715 N N . THR A 1 90 ? -4.566 -20.919 -23.468 1.00 62.34 90 THR A N 1
ATOM 716 C CA . THR A 1 90 ? -4.833 -21.658 -24.706 1.00 62.34 90 THR A CA 1
ATOM 717 C C . THR A 1 90 ? -5.186 -23.113 -24.407 1.00 62.34 90 THR A C 1
ATOM 719 O O . THR A 1 90 ? -6.128 -23.634 -24.995 1.00 62.34 90 THR A O 1
ATOM 722 N N . SER A 1 91 ? -4.491 -23.752 -23.462 1.00 63.41 91 SER A N 1
ATOM 723 C CA . SER A 1 91 ? -4.794 -25.124 -23.040 1.00 63.41 91 SER A CA 1
ATOM 724 C C . SER A 1 91 ? -6.188 -25.259 -22.422 1.00 63.41 91 SER A C 1
ATOM 726 O O . SER A 1 91 ? -6.930 -26.154 -22.816 1.00 63.41 91 SER A O 1
ATOM 728 N N . ASP A 1 92 ? -6.582 -24.357 -21.519 1.00 63.47 92 ASP A N 1
ATOM 729 C CA . ASP A 1 92 ? -7.924 -24.377 -20.915 1.00 63.47 92 ASP A CA 1
ATOM 730 C C . ASP A 1 92 ? -9.024 -24.140 -21.964 1.00 63.47 92 ASP A C 1
ATOM 732 O O . ASP A 1 92 ? -10.055 -24.810 -21.950 1.00 63.47 92 ASP A O 1
ATOM 736 N N . LEU A 1 93 ? -8.793 -23.246 -22.934 1.00 59.97 93 LEU A N 1
ATOM 737 C CA . LEU A 1 93 ? -9.736 -23.000 -24.031 1.00 59.97 93 LEU A CA 1
ATOM 738 C C . LEU A 1 93 ? -9.871 -24.215 -24.969 1.00 59.97 93 LEU A C 1
ATOM 740 O O . LEU A 1 93 ? -10.964 -24.516 -25.447 1.00 59.97 93 LEU A O 1
ATOM 744 N N . MET A 1 94 ? -8.775 -24.945 -25.199 1.00 58.56 94 MET A N 1
ATOM 745 C CA . MET A 1 94 ? -8.767 -26.179 -25.994 1.00 58.56 94 MET A CA 1
ATOM 746 C C . MET A 1 94 ? -9.520 -27.319 -25.294 1.00 58.56 94 MET A C 1
ATOM 748 O O . MET A 1 94 ? -10.231 -28.072 -25.960 1.00 58.56 94 MET A O 1
ATOM 752 N N . ILE A 1 95 ? -9.409 -27.433 -23.965 1.00 60.75 95 ILE A N 1
ATOM 753 C CA . ILE A 1 95 ? -10.149 -28.429 -23.170 1.00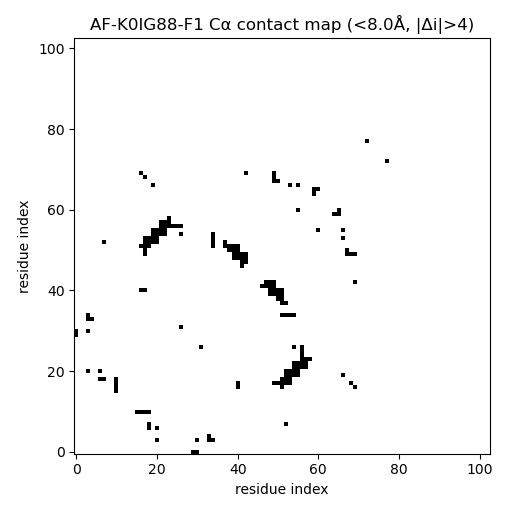 60.75 95 ILE A CA 1
ATOM 754 C C . ILE A 1 95 ? -11.655 -28.133 -23.205 1.00 60.75 95 ILE A C 1
ATOM 756 O O . ILE A 1 95 ? -12.458 -29.044 -23.405 1.00 60.75 95 ILE A O 1
ATOM 760 N N . CYS A 1 96 ? -12.052 -26.862 -23.095 1.00 55.38 96 CYS A N 1
ATOM 761 C CA . CYS A 1 96 ? -13.461 -26.464 -23.135 1.00 55.38 96 CYS A CA 1
ATOM 762 C C . CYS A 1 96 ? -14.146 -26.762 -24.483 1.00 55.38 96 CYS A C 1
ATOM 764 O O . CYS A 1 96 ? -15.323 -27.120 -24.496 1.00 55.38 96 CYS A O 1
ATOM 766 N N . ASN A 1 97 ? -13.422 -26.685 -25.605 1.00 58.06 97 ASN A N 1
ATOM 767 C CA . ASN A 1 97 ? -13.985 -26.948 -26.936 1.00 58.06 97 ASN A CA 1
ATOM 768 C C . ASN A 1 97 ? -14.177 -28.438 -27.269 1.00 58.06 97 ASN A C 1
ATOM 770 O O . ASN A 1 97 ? -14.903 -28.753 -28.206 1.00 58.06 97 ASN A O 1
ATOM 774 N N . HIS A 1 98 ? -13.571 -29.363 -26.519 1.00 56.81 98 HIS A N 1
ATOM 775 C CA . HIS A 1 98 ? -13.792 -30.802 -26.724 1.00 56.81 98 HIS A CA 1
ATOM 776 C C . HIS A 1 98 ? -15.053 -31.322 -26.015 1.00 56.81 98 HIS A C 1
ATOM 778 O O . HIS A 1 98 ? -15.524 -32.410 -26.333 1.00 56.81 98 HIS A O 1
ATOM 784 N N . ASN A 1 99 ? -15.635 -30.550 -25.087 1.00 52.97 99 ASN A N 1
ATOM 785 C CA . ASN A 1 99 ? -16.814 -30.965 -24.316 1.00 52.97 99 ASN A CA 1
ATOM 786 C C . ASN A 1 99 ? -18.147 -30.446 -24.895 1.00 52.97 99 ASN A C 1
ATOM 788 O O . ASN A 1 99 ? -19.212 -30.715 -24.346 1.00 52.97 99 ASN A O 1
ATOM 792 N N . THR A 1 100 ? -18.105 -29.699 -26.003 1.00 51.81 100 THR A N 1
ATOM 793 C CA . THR A 1 100 ? -19.289 -29.173 -26.708 1.00 51.81 100 THR A CA 1
ATOM 794 C C . THR A 1 100 ? -19.704 -30.016 -27.919 1.00 51.81 100 THR A C 1
ATOM 796 O O . THR A 1 100 ? -20.729 -29.723 -28.525 1.00 51.81 100 THR A O 1
ATOM 799 N N . SER A 1 101 ? -18.963 -31.085 -28.244 1.00 51.94 101 SER A N 1
ATOM 800 C CA . SER A 1 101 ? -19.244 -31.997 -29.369 1.00 51.94 101 SER A CA 1
ATOM 801 C C . SER A 1 101 ? -19.914 -33.321 -28.954 1.00 51.94 101 SER A C 1
ATOM 803 O O . SER A 1 101 ? -19.933 -34.263 -29.743 1.00 51.94 101 SER A O 1
ATOM 805 N N . ASN A 1 102 ? -20.440 -33.418 -27.727 1.00 55.41 102 ASN A N 1
ATOM 806 C CA . ASN A 1 102 ? -21.204 -34.583 -27.261 1.00 55.41 102 ASN A CA 1
ATOM 807 C C . ASN A 1 102 ? -22.584 -34.180 -26.702 1.00 55.41 102 ASN A C 1
ATOM 809 O O . ASN A 1 102 ? -22.935 -34.502 -25.565 1.00 55.41 102 ASN A O 1
ATOM 813 N N . ARG A 1 103 ? -23.342 -33.423 -27.503 1.00 46.66 103 ARG A N 1
ATOM 814 C CA . ARG A 1 103 ? -24.800 -33.278 -27.410 1.00 46.66 103 ARG A CA 1
ATOM 815 C C . ARG A 1 103 ? -25.407 -33.408 -28.793 1.00 46.66 103 ARG A C 1
ATOM 817 O O . ARG A 1 103 ? -24.785 -32.871 -29.734 1.00 46.66 103 ARG A O 1
#

pLDDT: mean 82.88, std 14.75, range [46.66, 96.44]